Protein AF-A0A6J0UP82-F1 (afdb_monomer)

Sequence (87 aa):
MTSYKLVIKCGNYAVLVDLHLMAQDSSEDNVWLSDQKREEICMLLKDTVDSRVKQYLRAHKRHGQGKQTESAKANPLFMQGKELFIK

Solvent-accessible surface area (backbone atoms only — not comparable to full-atom values): 5918 Å² total; per-residue (Å²): 121,53,76,46,83,44,79,47,79,50,88,97,43,77,44,82,40,85,44,75,46,79,77,93,67,97,78,73,85,89,68,79,78,40,72,66,55,48,49,54,52,49,58,69,45,41,64,58,50,44,50,50,50,52,51,50,52,54,54,51,70,72,46,75,91,62,93,66,91,67,79,64,91,69,79,81,86,83,78,83,72,93,68,82,78,84,125

Foldseek 3Di:
DDWDWDWADQPPDTDTDIDDDDDPDDDDPDDPDDVVNSVVVSVVCHVVVNVVVVVVVVVCVVVPDDPPVDPPPDDDDDDDDPDPPPD

pLDDT: mean 70.12, std 15.62, range [30.3, 89.31]

Structure (mmCIF, N/CA/C/O backbone):
data_AF-A0A6J0UP82-F1
#
_entry.id   AF-A0A6J0UP82-F1
#
loop_
_atom_site.group_PDB
_atom_site.id
_atom_site.type_symbol
_atom_site.label_atom_id
_atom_site.label_alt_id
_atom_site.label_comp_id
_atom_site.label_asym_id
_atom_site.label_entity_id
_atom_site.label_seq_id
_atom_site.pdbx_PDB_ins_code
_atom_site.Cartn_x
_atom_site.Cartn_y
_atom_site.Cartn_z
_atom_site.occupancy
_atom_site.B_iso_or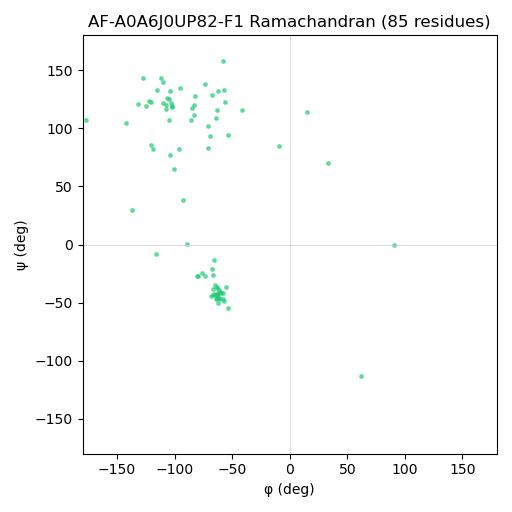_equiv
_atom_site.auth_seq_id
_atom_site.auth_comp_id
_atom_site.auth_asym_id
_atom_site.auth_atom_id
_atom_site.pdbx_PDB_model_num
ATOM 1 N N . MET A 1 1 ? 5.274 7.659 20.677 1.00 61.38 1 MET A N 1
ATOM 2 C CA . MET A 1 1 ? 5.193 7.320 19.238 1.00 61.38 1 MET A CA 1
ATOM 3 C C . MET A 1 1 ? 5.381 5.827 19.119 1.00 61.38 1 MET A C 1
ATOM 5 O O . MET A 1 1 ? 6.398 5.330 19.590 1.00 61.38 1 MET A O 1
ATOM 9 N N . THR A 1 2 ? 4.406 5.116 18.569 1.00 69.69 2 THR A N 1
ATOM 10 C CA . THR A 1 2 ? 4.510 3.670 18.354 1.00 69.69 2 THR A CA 1
ATOM 11 C C . THR A 1 2 ? 4.985 3.415 16.927 1.00 69.69 2 THR A C 1
ATOM 13 O O . THR A 1 2 ? 4.541 4.080 15.988 1.00 69.69 2 THR A O 1
ATOM 16 N N . SER A 1 3 ? 5.948 2.505 16.770 1.00 76.31 3 SER A N 1
ATOM 17 C CA . SER A 1 3 ? 6.513 2.131 15.472 1.00 76.31 3 SER A CA 1
ATOM 18 C C . SER A 1 3 ? 6.177 0.676 15.174 1.00 76.31 3 SER A C 1
ATOM 20 O O . SER A 1 3 ? 6.331 -0.190 16.035 1.00 76.31 3 SER A O 1
ATOM 22 N N . TYR A 1 4 ? 5.707 0.421 13.958 1.00 79.94 4 TYR A N 1
ATOM 23 C CA . TYR A 1 4 ? 5.321 -0.896 13.474 1.00 79.94 4 TYR A CA 1
ATOM 24 C C . TYR A 1 4 ? 6.026 -1.187 12.159 1.00 79.94 4 TYR A C 1
ATOM 26 O O . TYR A 1 4 ? 6.170 -0.308 11.312 1.00 79.94 4 TYR A O 1
ATOM 34 N N . LYS A 1 5 ? 6.410 -2.447 11.963 1.00 85.81 5 LYS A N 1
ATOM 35 C CA . LYS A 1 5 ? 6.934 -2.931 10.688 1.00 85.81 5 LYS A CA 1
ATOM 36 C C . LYS A 1 5 ? 5.855 -3.713 9.968 1.00 85.81 5 LYS A C 1
ATOM 38 O O . LYS A 1 5 ? 5.383 -4.729 10.472 1.00 85.81 5 LYS A O 1
ATOM 43 N N . LEU A 1 6 ? 5.471 -3.232 8.793 1.00 85.50 6 LEU A N 1
ATOM 44 C CA . LEU A 1 6 ? 4.492 -3.882 7.933 1.00 85.50 6 LEU A CA 1
ATOM 45 C C . LEU A 1 6 ? 5.187 -4.431 6.695 1.00 85.50 6 LEU A C 1
ATOM 47 O O . LEU A 1 6 ? 6.062 -3.786 6.124 1.00 85.50 6 LEU A O 1
ATOM 51 N N . VAL A 1 7 ? 4.775 -5.620 6.268 1.00 87.94 7 VAL A N 1
ATOM 52 C CA . VAL A 1 7 ? 5.189 -6.185 4.984 1.00 87.94 7 VAL A CA 1
ATOM 53 C C . VAL A 1 7 ? 3.997 -6.122 4.048 1.00 87.94 7 VAL A C 1
ATOM 55 O O . VAL A 1 7 ? 2.977 -6.763 4.290 1.00 87.94 7 VAL A O 1
ATOM 58 N N . ILE A 1 8 ? 4.129 -5.351 2.974 1.00 87.81 8 ILE A N 1
ATOM 59 C CA . ILE A 1 8 ? 3.094 -5.211 1.952 1.00 87.81 8 ILE A CA 1
ATOM 60 C C . ILE A 1 8 ? 3.544 -5.967 0.706 1.00 87.81 8 ILE A C 1
ATOM 62 O O . ILE A 1 8 ? 4.641 -5.754 0.185 1.00 87.81 8 ILE A O 1
ATOM 66 N N . LYS A 1 9 ? 2.690 -6.878 0.230 1.00 88.88 9 LYS A N 1
ATOM 67 C CA . LYS A 1 9 ? 2.917 -7.611 -1.017 1.00 88.88 9 LYS A CA 1
ATOM 68 C C . LYS A 1 9 ? 2.428 -6.781 -2.206 1.00 88.88 9 LYS A C 1
ATOM 70 O O . LYS A 1 9 ? 1.232 -6.540 -2.348 1.00 88.88 9 LYS A O 1
ATOM 75 N N . CYS A 1 10 ? 3.356 -6.425 -3.086 1.00 85.12 10 CYS A N 1
ATOM 76 C CA . CYS A 1 10 ? 3.152 -5.609 -4.281 1.00 85.12 10 CYS A CA 1
ATOM 77 C C . CYS A 1 10 ? 3.513 -6.432 -5.526 1.00 85.12 10 CYS A C 1
ATOM 79 O O . CYS A 1 10 ? 4.638 -6.390 -6.034 1.00 85.12 10 CYS A O 1
ATOM 81 N N . GLY A 1 11 ? 2.572 -7.263 -5.986 1.00 84.69 11 GLY A N 1
ATOM 82 C CA . GLY A 1 11 ? 2.817 -8.233 -7.058 1.00 84.69 11 GLY A CA 1
ATOM 83 C C . GLY A 1 11 ? 3.886 -9.262 -6.667 1.00 84.69 11 GLY A C 1
ATOM 84 O O . GLY A 1 11 ? 3.669 -10.064 -5.758 1.00 84.69 11 GLY A O 1
ATOM 85 N N . ASN A 1 12 ? 5.037 -9.220 -7.348 1.00 86.94 12 ASN A N 1
ATOM 86 C CA . ASN A 1 12 ? 6.188 -10.108 -7.112 1.00 86.94 12 ASN A CA 1
ATOM 87 C C . ASN A 1 12 ? 7.184 -9.569 -6.071 1.00 86.94 12 ASN A C 1
ATOM 89 O O . ASN A 1 12 ? 8.205 -10.203 -5.820 1.00 86.94 12 ASN A O 1
ATOM 93 N N . TYR A 1 13 ? 6.919 -8.398 -5.491 1.00 84.88 13 TYR A N 1
ATOM 94 C CA . TYR A 1 13 ? 7.799 -7.752 -4.523 1.00 84.88 13 TYR A CA 1
ATOM 95 C C . TYR A 1 13 ? 7.148 -7.753 -3.142 1.00 84.88 13 TYR A C 1
ATOM 97 O O . TYR A 1 13 ? 5.937 -7.566 -3.014 1.00 84.88 13 TYR A O 1
ATOM 105 N N . ALA A 1 14 ? 7.960 -7.938 -2.106 1.00 89.31 14 ALA A N 1
ATOM 106 C CA . ALA A 1 14 ? 7.580 -7.666 -0.728 1.00 89.31 14 ALA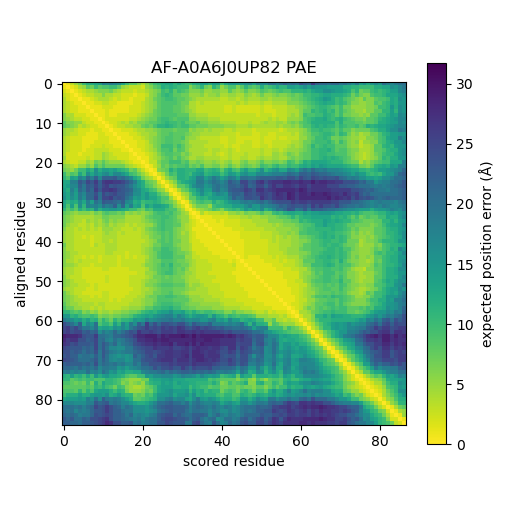 A CA 1
ATOM 107 C C . ALA A 1 14 ? 8.268 -6.370 -0.301 1.00 89.31 14 ALA A C 1
ATOM 109 O O . ALA A 1 14 ? 9.485 -6.243 -0.434 1.00 89.31 14 ALA A O 1
ATOM 110 N N . VAL A 1 15 ? 7.490 -5.403 0.176 1.00 86.88 15 VAL A N 1
ATOM 111 C CA . VAL A 1 15 ? 7.999 -4.108 0.624 1.00 86.88 15 VAL A CA 1
ATOM 112 C C . VAL A 1 15 ? 7.852 -4.024 2.132 1.00 86.88 15 VAL A C 1
ATOM 114 O O . VAL A 1 15 ? 6.745 -4.144 2.657 1.00 86.88 15 VAL A O 1
ATOM 117 N N . LEU A 1 16 ? 8.975 -3.819 2.817 1.00 88.31 16 LEU A N 1
ATOM 118 C CA . LEU A 1 16 ? 8.993 -3.525 4.243 1.00 88.31 16 LEU A CA 1
ATOM 119 C C . LEU A 1 16 ? 8.728 -2.029 4.447 1.00 88.31 16 LEU A C 1
ATOM 121 O O . LEU A 1 16 ? 9.387 -1.192 3.831 1.00 88.31 16 LEU A O 1
ATOM 125 N N . VAL A 1 17 ? 7.757 -1.705 5.295 1.00 85.06 17 VAL A N 1
ATOM 126 C CA . VAL A 1 17 ? 7.333 -0.339 5.604 1.00 8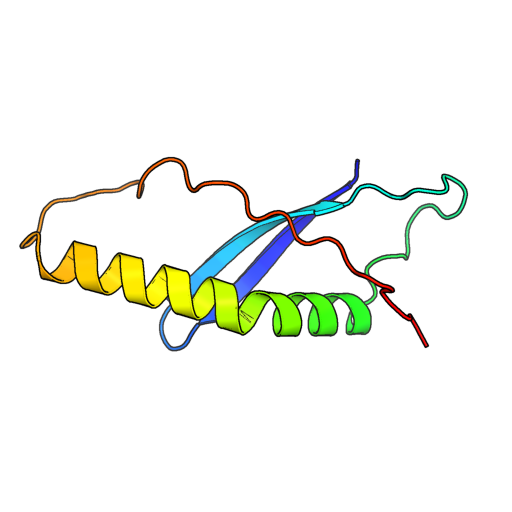5.06 17 VAL A CA 1
ATOM 127 C C . VAL A 1 17 ? 7.462 -0.106 7.103 1.00 85.06 17 VAL A C 1
ATOM 129 O O . VAL A 1 17 ? 6.845 -0.820 7.895 1.00 85.06 17 VAL A O 1
ATOM 132 N N . ASP A 1 18 ? 8.231 0.916 7.480 1.00 85.81 18 ASP A N 1
ATOM 133 C CA . ASP A 1 18 ? 8.252 1.448 8.842 1.00 85.81 18 ASP A CA 1
ATOM 134 C C . ASP A 1 18 ? 7.089 2.440 9.007 1.00 85.81 18 ASP A C 1
ATOM 136 O O . ASP A 1 18 ? 7.062 3.510 8.394 1.00 85.81 18 ASP A O 1
ATOM 140 N N . LEU A 1 19 ? 6.095 2.065 9.812 1.00 81.62 19 LEU A N 1
ATOM 141 C CA . LEU A 1 19 ? 4.908 2.859 10.112 1.00 81.62 19 LEU A CA 1
ATOM 142 C C . LEU A 1 19 ? 5.047 3.494 11.492 1.00 81.62 19 LEU A C 1
ATOM 144 O O . LEU A 1 19 ? 5.114 2.791 12.498 1.00 81.62 19 LEU A O 1
ATOM 148 N N . HIS A 1 20 ? 5.037 4.823 11.550 1.00 79.88 20 HIS A N 1
ATOM 149 C CA . HIS A 1 20 ? 5.062 5.570 12.806 1.00 79.88 20 HIS A CA 1
ATOM 150 C C . HIS A 1 20 ? 3.689 6.185 13.063 1.00 79.88 20 HIS A C 1
ATOM 152 O O . HIS A 1 20 ? 3.217 6.999 12.271 1.00 79.88 20 HIS A O 1
ATOM 158 N N . LEU A 1 21 ? 3.062 5.812 14.177 1.00 73.81 21 LEU A N 1
ATOM 159 C CA . LEU A 1 21 ? 1.777 6.356 14.598 1.00 73.81 21 LEU A CA 1
ATOM 160 C C . LEU A 1 21 ? 1.980 7.362 15.738 1.00 73.81 21 LEU A C 1
ATOM 162 O O . LEU A 1 21 ? 2.692 7.109 16.720 1.00 73.81 21 LEU A O 1
ATOM 166 N N . MET A 1 22 ? 1.339 8.521 15.600 1.00 69.81 22 MET A N 1
ATOM 167 C CA . MET A 1 22 ? 1.165 9.484 16.684 1.00 69.81 22 MET A CA 1
ATOM 168 C C . MET A 1 22 ? -0.285 9.389 17.151 1.00 69.81 22 MET A C 1
ATOM 170 O O . MET A 1 22 ? -1.189 9.787 16.424 1.00 69.81 22 MET A O 1
ATOM 174 N N . ALA A 1 23 ? -0.504 8.811 18.332 1.00 64.75 23 ALA A N 1
ATOM 175 C CA . ALA A 1 23 ? -1.803 8.867 18.990 1.00 64.75 23 ALA A CA 1
ATOM 176 C C . ALA A 1 23 ? -2.012 10.280 19.552 1.00 64.75 23 ALA A C 1
ATOM 178 O O . ALA A 1 23 ? -1.069 10.864 20.091 1.00 64.75 23 ALA A O 1
ATOM 179 N N . GLN A 1 24 ? -3.223 10.819 19.407 1.00 58.72 24 GLN A N 1
ATOM 180 C CA . GLN A 1 24 ? -3.585 12.121 19.968 1.00 58.72 24 GLN A CA 1
ATOM 181 C C . GLN A 1 24 ? -3.906 12.014 21.472 1.00 58.72 24 GLN A C 1
ATOM 183 O O . GLN A 1 24 ? -3.628 12.954 22.216 1.00 58.72 24 GLN A O 1
ATOM 188 N N . ASP A 1 25 ? -4.361 10.838 21.934 1.00 55.16 25 ASP A N 1
ATOM 189 C CA . ASP A 1 25 ? -4.929 10.652 23.271 1.00 55.16 25 ASP A CA 1
ATOM 190 C C . ASP A 1 25 ? -4.289 9.420 23.940 1.00 55.16 25 ASP A C 1
ATOM 192 O O . ASP A 1 25 ? -4.323 8.304 23.421 1.00 55.16 25 ASP A O 1
ATOM 196 N N . SER A 1 26 ? -3.645 9.621 25.086 1.00 56.50 26 SER A N 1
ATOM 197 C CA . SER A 1 26 ? -2.681 8.694 25.693 1.00 56.50 26 SER A CA 1
ATOM 198 C C . SER A 1 26 ? -3.282 7.705 26.705 1.00 56.50 26 SER A C 1
ATOM 200 O O . SER A 1 26 ? -2.661 7.479 27.741 1.00 56.50 26 SER A O 1
ATOM 202 N N . SER A 1 27 ? -4.487 7.167 26.482 1.00 54.56 27 SER A N 1
ATOM 203 C CA . SER A 1 27 ? -5.171 6.359 27.519 1.00 54.56 27 SER A CA 1
ATOM 204 C C . SER A 1 27 ? -5.434 4.887 27.198 1.00 54.56 27 SER A C 1
ATOM 206 O O . SER A 1 27 ? -5.787 4.147 28.111 1.00 54.56 27 SER A O 1
ATOM 208 N N . GLU A 1 28 ? -5.197 4.417 25.972 1.00 53.56 28 GLU A N 1
ATOM 209 C CA . GLU A 1 28 ? -5.361 2.994 25.646 1.00 53.56 28 GLU A CA 1
ATOM 210 C C . GLU A 1 28 ? -4.056 2.387 25.142 1.00 53.56 28 GLU A C 1
ATOM 212 O O . GLU A 1 28 ? -3.767 2.296 23.946 1.00 53.56 28 GLU A O 1
ATOM 217 N N . ASP A 1 29 ? -3.252 1.958 26.108 1.00 52.34 29 ASP A N 1
ATOM 218 C CA . ASP A 1 29 ? -2.135 1.069 25.863 1.00 52.34 29 ASP A CA 1
ATOM 219 C C . ASP A 1 29 ? -2.632 -0.282 25.302 1.00 52.34 29 ASP A C 1
ATOM 221 O O . ASP A 1 29 ? -3.503 -0.950 25.855 1.00 52.34 29 ASP A O 1
ATOM 225 N N . ASN A 1 30 ? -1.975 -0.713 24.222 1.00 53.59 30 ASN A N 1
ATOM 226 C CA . ASN A 1 30 ? -1.739 -2.107 23.819 1.0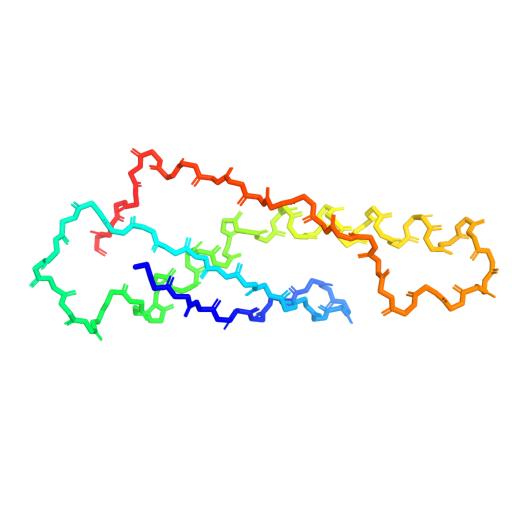0 53.59 30 ASN A CA 1
ATOM 227 C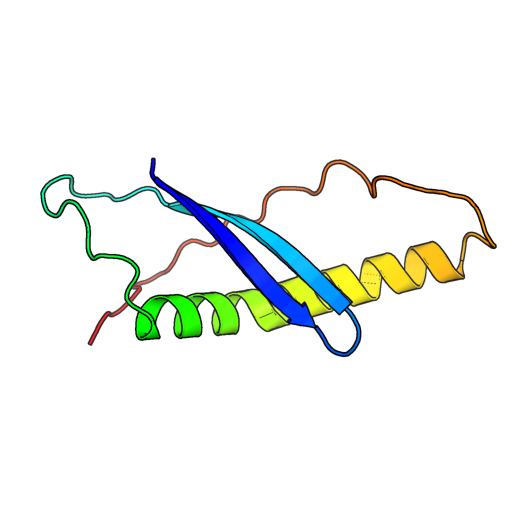 C . ASN A 1 30 ? -2.689 -2.898 22.901 1.00 53.59 30 ASN A C 1
ATOM 229 O O . ASN A 1 30 ? -2.290 -3.995 22.515 1.00 53.59 30 ASN A O 1
ATOM 233 N N . VAL A 1 31 ? -3.821 -2.392 22.398 1.00 57.03 31 VAL A N 1
ATOM 234 C CA . VAL A 1 31 ? -4.586 -3.147 21.361 1.00 57.03 31 VAL A CA 1
ATOM 235 C C . VAL A 1 31 ? -5.095 -2.267 20.215 1.00 57.03 31 VAL A C 1
ATOM 237 O O . VAL A 1 31 ? -6.116 -2.535 19.586 1.00 57.03 31 VAL A O 1
ATOM 240 N N . TRP A 1 32 ? -4.384 -1.184 19.884 1.00 62.25 32 TRP A N 1
ATOM 241 C CA . TRP A 1 32 ? -4.838 -0.329 18.785 1.00 62.25 32 TRP A CA 1
ATOM 242 C C . TRP A 1 32 ? -4.619 -0.950 17.405 1.00 62.25 32 TRP A C 1
ATOM 244 O O . TRP A 1 32 ? -5.376 -0.625 16.504 1.00 62.25 32 TRP A O 1
ATOM 254 N N . LEU A 1 33 ? -3.641 -1.838 17.200 1.00 69.56 33 LEU A N 1
ATOM 255 C CA . LEU A 1 33 ? -3.381 -2.434 15.883 1.00 69.56 33 LEU A CA 1
ATOM 256 C C . LEU A 1 33 ? -3.976 -3.846 15.783 1.00 69.56 33 LEU A C 1
ATOM 258 O O . LEU A 1 33 ? -3.246 -4.829 15.676 1.00 69.56 33 LEU A O 1
ATOM 262 N N . SER A 1 34 ? -5.306 -3.945 15.846 1.00 74.69 34 SER A N 1
ATOM 263 C CA . SER A 1 34 ? -6.002 -5.196 15.525 1.00 74.69 34 SER A CA 1
ATOM 264 C C . SER A 1 34 ? -5.670 -5.649 14.099 1.00 74.69 34 SER A C 1
ATOM 266 O O . SER A 1 34 ? -5.287 -4.838 13.249 1.00 74.69 34 SER A O 1
ATOM 268 N N . ASP A 1 35 ? -5.843 -6.942 13.812 1.00 79.38 35 ASP A N 1
ATOM 269 C CA . ASP A 1 35 ? -5.608 -7.477 12.467 1.00 79.38 35 ASP A CA 1
ATOM 270 C C . ASP A 1 35 ? -6.440 -6.740 11.402 1.00 79.38 35 ASP A C 1
ATOM 272 O O . ASP A 1 35 ? -5.918 -6.439 10.330 1.00 79.38 35 ASP A O 1
ATOM 276 N N . GLN A 1 36 ? -7.677 -6.351 11.736 1.00 79.94 36 GLN A N 1
ATOM 277 C CA . GLN A 1 36 ? -8.550 -5.549 10.872 1.00 79.94 36 GLN A CA 1
ATOM 278 C C . GLN A 1 36 ? -7.954 -4.168 10.564 1.00 79.94 36 GLN A C 1
ATOM 280 O O . GLN A 1 36 ? -7.824 -3.789 9.404 1.00 79.94 36 GLN A O 1
ATOM 285 N N . LYS A 1 37 ? -7.520 -3.420 11.585 1.00 77.38 37 LYS A N 1
ATOM 286 C CA . LYS A 1 37 ? -6.907 -2.097 11.376 1.00 77.38 37 LYS A CA 1
ATOM 287 C C . LYS A 1 37 ? -5.592 -2.206 10.609 1.00 77.38 37 LYS A C 1
ATOM 289 O O . LYS A 1 37 ? -5.266 -1.336 9.804 1.00 77.38 37 LYS A O 1
ATOM 294 N N . ARG A 1 38 ? -4.828 -3.283 10.830 1.00 78.88 38 ARG A N 1
ATOM 295 C CA . ARG A 1 38 ? -3.622 -3.574 10.046 1.00 78.88 38 ARG A CA 1
ATOM 296 C C . ARG A 1 38 ? -3.967 -3.785 8.573 1.00 78.88 38 ARG A C 1
ATOM 298 O O . ARG A 1 38 ? -3.255 -3.266 7.718 1.00 78.88 38 ARG A O 1
ATOM 305 N N . GLU A 1 39 ? -5.038 -4.513 8.272 1.00 82.81 39 GLU A N 1
ATOM 306 C CA . GLU A 1 39 ? -5.512 -4.719 6.902 1.00 82.81 39 GLU A CA 1
ATOM 307 C C . GLU A 1 39 ? -5.966 -3.408 6.248 1.00 82.81 39 GLU A C 1
ATOM 309 O O . GLU A 1 39 ? -5.508 -3.095 5.149 1.00 82.81 39 GLU A O 1
ATOM 314 N N . GLU A 1 40 ? -6.760 -2.590 6.940 1.00 82.69 40 GLU A N 1
ATOM 315 C CA . GLU A 1 40 ? -7.191 -1.270 6.457 1.00 82.69 40 GLU A CA 1
ATOM 316 C C . GLU A 1 40 ? -6.003 -0.354 6.136 1.00 82.69 40 GLU A C 1
ATOM 318 O O . GLU A 1 40 ? -5.932 0.232 5.053 1.00 82.69 40 GLU A O 1
ATOM 323 N N . ILE A 1 41 ? -5.015 -0.281 7.033 1.00 80.12 41 ILE A N 1
ATOM 324 C CA . ILE A 1 41 ? -3.790 0.498 6.812 1.00 80.12 41 ILE A CA 1
ATOM 325 C C . ILE A 1 41 ? -3.001 -0.050 5.615 1.00 80.12 41 ILE A C 1
ATOM 327 O O . ILE A 1 41 ? -2.532 0.726 4.779 1.00 80.12 41 ILE A O 1
ATOM 331 N N . CYS A 1 42 ? -2.871 -1.373 5.492 1.00 83.31 42 CYS A N 1
ATOM 332 C CA . CYS A 1 42 ? -2.228 -2.001 4.339 1.00 83.31 42 CYS A CA 1
ATOM 333 C C . CYS A 1 42 ? -2.959 -1.676 3.030 1.00 83.31 42 CYS A C 1
ATOM 335 O O . CYS A 1 42 ? -2.293 -1.394 2.035 1.00 83.31 42 CYS A O 1
ATOM 337 N N . MET A 1 43 ? -4.297 -1.669 3.017 1.00 84.56 43 MET A N 1
ATOM 338 C CA . MET A 1 43 ? -5.087 -1.277 1.846 1.00 84.56 43 MET A CA 1
ATOM 339 C C . MET A 1 43 ? -4.846 0.185 1.465 1.00 84.56 43 MET A C 1
ATOM 341 O O . MET A 1 43 ? -4.580 0.463 0.298 1.00 84.56 43 MET A O 1
ATOM 345 N N . LEU A 1 44 ? -4.864 1.105 2.436 1.00 84.00 44 LEU A N 1
ATOM 346 C CA . LEU A 1 44 ? -4.601 2.532 2.203 1.00 84.00 44 LEU A CA 1
ATOM 347 C C . LEU A 1 44 ? -3.192 2.778 1.648 1.00 84.00 44 LEU A C 1
ATOM 349 O O . LEU A 1 44 ? -2.988 3.616 0.769 1.00 84.00 44 LEU A O 1
ATOM 353 N N . LEU A 1 45 ? -2.204 2.035 2.149 1.00 85.56 45 LEU A N 1
ATOM 354 C CA . LEU A 1 45 ? -0.821 2.147 1.697 1.00 85.56 45 LEU A CA 1
ATOM 355 C C . LEU A 1 45 ? -0.581 1.475 0.342 1.00 85.56 45 LEU A C 1
ATOM 357 O O . LEU A 1 45 ? 0.357 1.867 -0.354 1.00 85.56 45 LEU A O 1
ATOM 361 N N . LYS A 1 46 ? -1.401 0.491 -0.045 1.00 85.62 46 LYS A N 1
ATOM 362 C CA . LYS A 1 46 ? -1.161 -0.388 -1.197 1.00 85.62 46 LYS A CA 1
AT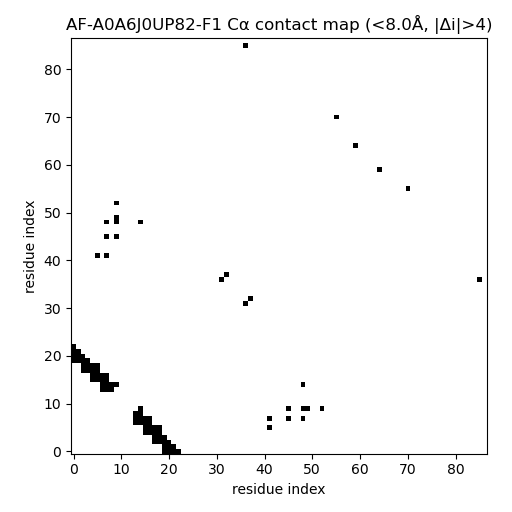OM 363 C C . LYS A 1 46 ? -0.895 0.377 -2.486 1.00 85.62 46 LYS A C 1
ATOM 365 O O . LYS A 1 46 ? 0.160 0.184 -3.081 1.00 85.62 46 LYS A O 1
ATOM 370 N N . ASP A 1 47 ? -1.789 1.278 -2.884 1.00 85.00 47 ASP A N 1
ATOM 371 C CA . ASP A 1 47 ? -1.646 2.023 -4.143 1.00 85.00 47 ASP A CA 1
ATOM 372 C C . ASP A 1 47 ? -0.401 2.916 -4.142 1.00 85.00 47 ASP A C 1
ATOM 374 O O . ASP A 1 47 ? 0.316 3.026 -5.144 1.00 85.00 47 ASP A O 1
ATOM 378 N N . THR A 1 48 ? -0.093 3.518 -2.992 1.00 85.25 48 THR A N 1
ATOM 379 C CA . THR A 1 48 ? 1.094 4.361 -2.838 1.00 85.25 48 THR A CA 1
ATOM 380 C C . THR A 1 48 ? 2.380 3.537 -2.914 1.00 85.25 48 THR A C 1
ATOM 382 O O . THR A 1 48 ? 3.328 3.929 -3.602 1.00 85.25 48 THR A O 1
ATOM 385 N N . VAL A 1 49 ? 2.423 2.384 -2.244 1.00 87.50 49 VAL A N 1
ATOM 386 C CA . VAL A 1 49 ? 3.571 1.472 -2.286 1.00 87.50 49 VAL A CA 1
ATOM 387 C C . VAL A 1 49 ? 3.731 0.883 -3.687 1.00 87.50 49 VAL A C 1
ATOM 389 O O . VAL A 1 49 ? 4.837 0.913 -4.222 1.00 87.50 49 VAL A O 1
ATOM 392 N N . ASP A 1 50 ? 2.648 0.458 -4.338 1.00 88.06 50 ASP A N 1
ATOM 393 C CA . ASP A 1 50 ? 2.659 -0.028 -5.722 1.00 88.06 50 ASP A CA 1
ATOM 394 C C . ASP A 1 50 ? 3.205 1.030 -6.689 1.00 88.06 50 ASP A C 1
ATOM 396 O O . ASP A 1 50 ? 4.005 0.718 -7.577 1.00 88.06 50 ASP A O 1
ATOM 400 N N . SER A 1 51 ? 2.814 2.295 -6.516 1.00 86.12 51 SER A N 1
ATOM 401 C CA . SER A 1 51 ? 3.347 3.410 -7.302 1.00 86.12 51 SER A CA 1
ATOM 402 C C . SER A 1 51 ? 4.860 3.573 -7.102 1.00 86.12 51 SER A C 1
ATOM 404 O O . SER A 1 51 ? 5.613 3.646 -8.080 1.00 86.12 51 SER A O 1
ATOM 406 N N . ARG A 1 52 ? 5.336 3.527 -5.848 1.00 85.50 52 ARG A N 1
ATOM 407 C CA . ARG A 1 52 ? 6.773 3.600 -5.522 1.00 85.50 52 ARG A CA 1
ATOM 408 C C . ARG A 1 52 ? 7.559 2.417 -6.080 1.00 85.50 52 ARG A C 1
ATOM 410 O O . ARG A 1 52 ? 8.626 2.623 -6.656 1.00 85.50 52 ARG A O 1
ATOM 417 N N . VAL A 1 53 ? 7.026 1.199 -5.987 1.00 85.81 53 VAL A N 1
ATOM 418 C CA . VAL A 1 53 ? 7.635 0.000 -6.583 1.00 85.81 53 VAL A CA 1
ATOM 419 C C . VAL A 1 53 ? 7.740 0.167 -8.097 1.00 85.81 53 VAL A C 1
ATOM 421 O O . VAL A 1 53 ? 8.813 -0.026 -8.663 1.00 85.81 53 VAL A O 1
ATOM 424 N N . LYS A 1 54 ? 6.676 0.611 -8.777 1.00 87.06 54 LYS A N 1
ATOM 425 C CA . LYS A 1 54 ? 6.715 0.870 -10.227 1.00 87.06 54 LYS A CA 1
ATOM 426 C C . LYS A 1 54 ? 7.766 1.917 -10.596 1.00 87.06 54 LYS A C 1
ATOM 428 O O . LYS A 1 54 ? 8.475 1.734 -11.586 1.00 87.06 54 LYS A O 1
ATOM 433 N N . GLN A 1 55 ? 7.885 2.997 -9.824 1.00 84.31 55 GLN A N 1
ATOM 434 C CA . GLN A 1 55 ? 8.904 4.023 -10.044 1.00 84.31 55 GLN A CA 1
ATOM 435 C C . GLN A 1 55 ? 10.317 3.459 -9.865 1.00 84.31 55 GLN A C 1
ATOM 437 O O . GLN A 1 55 ? 11.164 3.668 -10.736 1.00 84.31 55 GLN A O 1
ATOM 442 N N . TYR A 1 56 ? 10.548 2.700 -8.792 1.00 80.31 56 TYR A N 1
ATOM 443 C CA . TYR A 1 56 ? 11.819 2.027 -8.543 1.00 80.31 56 TYR A CA 1
ATOM 444 C C . TYR A 1 56 ? 12.195 1.105 -9.706 1.00 80.31 56 TYR A C 1
ATOM 446 O O . TYR A 1 56 ? 13.282 1.218 -10.264 1.00 80.31 56 TYR A O 1
ATOM 454 N N . LEU A 1 57 ? 11.264 0.264 -10.163 1.00 82.06 57 LEU A N 1
ATOM 455 C CA . LEU A 1 57 ? 11.504 -0.647 -11.282 1.00 82.06 57 LEU A CA 1
ATOM 456 C C . LEU A 1 57 ? 11.783 0.089 -12.595 1.00 82.06 57 LEU A C 1
ATOM 458 O O . LEU A 1 57 ? 12.611 -0.362 -13.382 1.00 82.06 57 LEU A O 1
ATOM 462 N N . ARG A 1 58 ? 11.124 1.225 -12.849 1.00 82.19 58 ARG A N 1
ATOM 463 C CA . ARG A 1 58 ? 11.403 2.062 -14.028 1.00 82.19 58 ARG A CA 1
ATOM 464 C C . ARG A 1 58 ? 12.799 2.680 -13.966 1.00 82.19 58 ARG A C 1
ATOM 466 O O . ARG A 1 58 ? 13.489 2.678 -14.981 1.00 82.19 58 ARG A O 1
ATOM 473 N N . ALA A 1 59 ? 13.214 3.183 -12.805 1.00 74.75 59 ALA A N 1
ATOM 474 C CA . ALA A 1 59 ? 14.561 3.714 -12.606 1.00 74.75 59 ALA A CA 1
ATOM 475 C C . ALA A 1 59 ? 15.617 2.609 -12.764 1.00 74.75 59 ALA A C 1
ATOM 477 O O . ALA A 1 59 ? 16.597 2.787 -13.484 1.00 74.75 59 ALA A O 1
ATOM 478 N N . HIS A 1 60 ? 15.360 1.434 -12.186 1.00 69.75 60 HIS A N 1
ATOM 479 C CA . HIS A 1 60 ? 16.263 0.291 -12.249 1.00 69.75 60 HIS A CA 1
ATOM 480 C C . HIS A 1 60 ? 16.400 -0.277 -13.671 1.00 69.75 60 HIS A C 1
ATOM 482 O O . HIS A 1 60 ? 17.500 -0.594 -14.104 1.00 69.75 60 HIS A O 1
ATOM 488 N N . LYS A 1 61 ? 15.312 -0.328 -14.455 1.00 65.62 61 LYS A N 1
ATOM 489 C CA . LYS A 1 61 ? 15.359 -0.752 -15.868 1.00 65.62 61 LYS A CA 1
ATOM 490 C C . LYS A 1 61 ? 16.132 0.209 -16.777 1.00 65.62 61 LYS A C 1
ATOM 492 O O . LYS A 1 61 ? 16.632 -0.223 -17.809 1.00 65.62 61 LYS A O 1
ATOM 497 N N . ARG A 1 62 ? 16.209 1.499 -16.428 1.00 61.44 62 ARG A N 1
ATOM 498 C CA . ARG A 1 62 ? 16.966 2.509 -17.193 1.00 61.44 62 ARG A CA 1
ATOM 499 C C . ARG A 1 62 ? 18.461 2.478 -16.893 1.00 61.44 62 ARG A C 1
ATOM 501 O O . ARG A 1 62 ? 19.255 2.859 -17.743 1.00 61.44 62 ARG A O 1
ATOM 508 N N . HIS A 1 63 ? 18.835 2.024 -15.703 1.00 58.38 63 HIS A N 1
ATOM 509 C CA . HIS A 1 63 ? 20.212 1.979 -15.240 1.00 58.38 63 HIS A CA 1
ATOM 510 C C . HIS A 1 63 ? 20.700 0.529 -15.312 1.00 58.38 63 HIS A C 1
ATOM 512 O O . HIS A 1 63 ? 20.692 -0.182 -14.310 1.00 58.38 63 HIS A O 1
ATOM 518 N N . GLY A 1 64 ? 21.033 0.063 -16.523 1.00 55.06 64 GLY A N 1
ATOM 519 C CA . GLY A 1 64 ? 21.477 -1.312 -16.771 1.00 55.06 64 GLY A CA 1
ATOM 520 C C . GLY A 1 64 ? 22.444 -1.800 -15.688 1.00 55.06 64 GLY A C 1
ATOM 521 O O . GLY A 1 64 ? 23.496 -1.205 -15.495 1.00 55.06 64 GLY A O 1
ATOM 522 N N . GLN A 1 65 ? 22.019 -2.827 -14.945 1.00 61.69 65 GLN A N 1
ATOM 523 C CA . GLN A 1 65 ? 22.790 -3.596 -13.960 1.00 61.69 65 GLN A CA 1
ATOM 524 C C . GLN A 1 65 ? 23.856 -2.799 -13.181 1.00 61.69 65 GLN A C 1
ATOM 526 O O . GLN A 1 65 ? 25.053 -3.016 -13.325 1.00 61.69 65 GLN A O 1
ATOM 531 N N . GLY A 1 66 ? 23.426 -1.909 -12.289 1.00 46.31 66 GLY A N 1
ATOM 532 C CA . GLY A 1 66 ? 24.294 -1.334 -11.261 1.00 46.31 66 GLY A CA 1
ATOM 533 C C . GLY A 1 66 ? 23.678 -1.567 -9.892 1.00 46.31 66 GLY A C 1
ATOM 534 O O . GLY A 1 66 ? 22.562 -1.112 -9.649 1.00 46.31 66 GLY A O 1
ATOM 535 N N . LYS A 1 67 ? 24.376 -2.295 -9.012 1.00 53.06 67 LYS A N 1
ATOM 536 C CA . LYS A 1 67 ? 23.987 -2.535 -7.614 1.00 53.06 67 LYS A CA 1
ATOM 537 C C . LYS A 1 67 ? 23.724 -1.200 -6.903 1.00 53.06 67 LYS A C 1
ATOM 539 O O . LYS A 1 67 ? 24.640 -0.573 -6.387 1.00 53.06 67 LYS A O 1
ATOM 544 N N . GLN A 1 68 ? 22.472 -0.766 -6.870 1.00 51.62 68 GLN A N 1
ATOM 545 C CA . GLN A 1 68 ? 21.986 0.217 -5.910 1.00 51.62 68 GLN A CA 1
ATOM 546 C C . GLN A 1 68 ? 21.352 -0.595 -4.786 1.00 51.62 68 GLN A C 1
ATOM 548 O O . GLN A 1 68 ? 20.154 -0.869 -4.800 1.00 51.62 68 GLN A O 1
ATOM 553 N N . THR A 1 69 ? 22.202 -1.072 -3.876 1.00 47.66 69 THR A N 1
ATOM 554 C CA . THR A 1 69 ? 21.798 -1.911 -2.740 1.00 47.66 69 THR A CA 1
ATOM 555 C C . THR A 1 69 ? 20.906 -1.152 -1.756 1.00 47.66 69 THR A C 1
ATOM 557 O O . THR A 1 69 ? 20.228 -1.778 -0.958 1.00 47.66 69 THR A O 1
ATOM 560 N N . GLU A 1 70 ? 20.808 0.173 -1.854 1.00 54.62 70 GLU A N 1
ATOM 561 C CA . GLU A 1 70 ? 19.858 0.966 -1.080 1.00 54.62 70 GLU A CA 1
ATOM 562 C C . GLU A 1 70 ? 19.328 2.085 -1.973 1.00 54.62 70 GLU A C 1
ATOM 564 O O . GLU A 1 70 ? 20.025 3.048 -2.293 1.00 54.62 70 GLU A O 1
ATOM 569 N N . SER A 1 71 ? 18.090 1.927 -2.444 1.00 52.12 71 SER A N 1
ATOM 570 C CA . SER A 1 71 ? 17.401 2.999 -3.152 1.00 52.12 71 SER A CA 1
ATOM 571 C C . SER A 1 71 ? 17.202 4.148 -2.174 1.00 52.12 71 SER A C 1
ATOM 573 O O . SER A 1 71 ? 16.410 4.020 -1.246 1.00 52.12 71 SER A O 1
ATOM 575 N N . ALA A 1 72 ? 17.959 5.223 -2.398 1.00 48.91 72 ALA A N 1
ATOM 576 C CA . ALA A 1 72 ? 17.773 6.596 -1.940 1.00 48.91 72 ALA A CA 1
ATOM 577 C C . ALA A 1 72 ? 16.763 6.786 -0.800 1.00 48.91 72 ALA A C 1
ATOM 579 O O . ALA A 1 72 ? 15.566 6.638 -1.037 1.00 48.91 72 ALA A O 1
ATOM 580 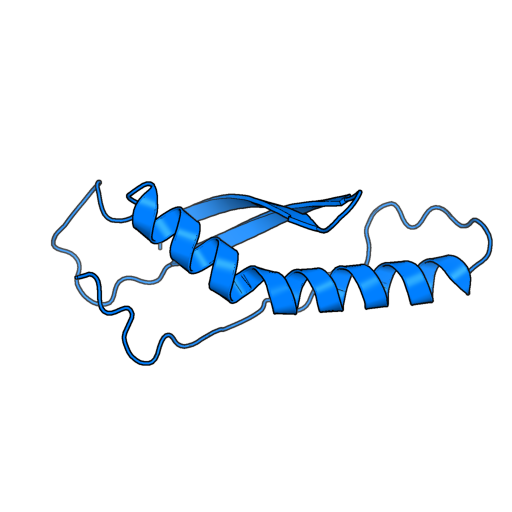N N . LYS A 1 73 ? 17.268 7.200 0.378 1.00 53.03 73 LYS A N 1
ATOM 581 C CA . LYS A 1 73 ? 16.564 7.842 1.509 1.00 53.03 73 LYS A CA 1
ATOM 582 C C . LYS A 1 73 ? 15.131 8.236 1.123 1.00 53.03 73 LYS A C 1
ATOM 584 O O . LYS A 1 73 ? 14.896 9.336 0.623 1.00 53.03 73 LYS A O 1
ATOM 589 N N . ALA A 1 74 ? 14.202 7.286 1.228 1.00 57.66 74 ALA A N 1
ATOM 590 C CA . ALA A 1 74 ? 12.878 7.471 0.657 1.00 57.66 74 ALA A CA 1
ATOM 591 C C . ALA A 1 74 ? 12.191 8.579 1.448 1.00 57.66 74 ALA A C 1
ATOM 593 O O . ALA A 1 74 ? 12.165 8.526 2.677 1.00 57.66 74 ALA A O 1
ATOM 594 N N . ASN A 1 75 ? 11.649 9.583 0.756 1.00 64.12 75 ASN A N 1
ATOM 595 C CA . ASN A 1 75 ? 10.907 10.639 1.433 1.00 64.12 75 ASN A CA 1
ATOM 596 C C . ASN A 1 75 ? 9.778 9.987 2.254 1.00 64.12 75 ASN A C 1
ATOM 598 O O . ASN A 1 75 ? 8.978 9.228 1.677 1.00 64.12 75 ASN A O 1
ATOM 602 N N . PRO A 1 76 ? 9.726 10.220 3.579 1.00 65.19 76 PRO A N 1
ATOM 603 C CA . PRO A 1 76 ? 8.690 9.644 4.420 1.00 65.19 76 PRO A CA 1
ATOM 604 C C . PRO A 1 76 ? 7.322 10.068 3.889 1.00 65.19 76 PRO A C 1
ATOM 606 O O . PRO A 1 76 ? 7.111 11.219 3.503 1.00 65.19 76 PRO A O 1
ATOM 609 N N . LEU A 1 77 ? 6.418 9.098 3.778 1.00 67.12 77 LEU A N 1
ATOM 610 C CA . LEU A 1 77 ? 5.044 9.364 3.386 1.00 67.12 77 LEU A CA 1
ATOM 611 C C . LEU A 1 77 ? 4.286 9.804 4.635 1.00 67.12 77 LEU A C 1
ATOM 613 O O . LEU A 1 77 ? 4.182 9.036 5.588 1.00 67.12 77 LEU A O 1
ATOM 617 N N . PHE A 1 78 ? 3.738 11.013 4.608 1.00 62.91 78 PHE A N 1
ATOM 618 C CA . PHE A 1 78 ? 2.825 11.482 5.640 1.00 62.91 78 PHE A CA 1
ATOM 619 C C . PHE A 1 78 ? 1.409 11.417 5.088 1.00 62.91 78 PHE A C 1
ATOM 621 O O . PHE A 1 78 ? 1.109 12.017 4.057 1.00 62.91 78 PHE A O 1
ATOM 628 N N . MET A 1 79 ? 0.547 10.672 5.769 1.00 61.50 79 MET A N 1
ATOM 629 C CA . MET A 1 79 ? -0.880 10.648 5.482 1.00 61.50 79 MET A CA 1
ATOM 630 C C . MET A 1 79 ? -1.608 11.095 6.736 1.00 61.50 79 MET A C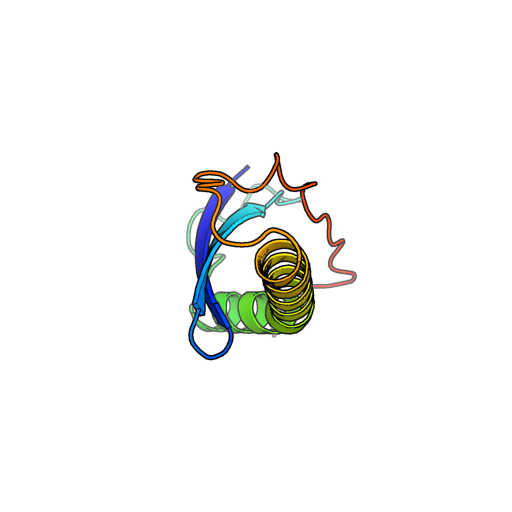 1
ATOM 632 O O . MET A 1 79 ? -1.450 10.499 7.799 1.00 61.50 79 MET A O 1
ATOM 636 N N . GLN A 1 80 ? -2.398 12.153 6.606 1.00 57.00 80 GLN A N 1
ATOM 637 C CA . GLN A 1 80 ? -3.338 12.545 7.641 1.00 57.00 80 GLN A CA 1
ATOM 638 C C . GLN A 1 80 ? -4.616 11.737 7.414 1.00 57.00 80 GLN A C 1
ATOM 640 O O . GLN A 1 80 ? -5.334 11.969 6.440 1.00 57.00 80 GLN A O 1
ATOM 645 N N . GLY A 1 81 ? -4.880 10.752 8.274 1.00 55.81 81 GLY A N 1
ATOM 646 C CA . GLY A 1 81 ? -6.180 10.088 8.287 1.00 55.81 81 GLY A CA 1
ATOM 647 C C . GLY A 1 81 ? -7.234 11.126 8.659 1.00 55.81 81 GLY A C 1
ATOM 648 O O . GLY A 1 81 ? -7.162 11.683 9.749 1.00 55.81 81 GLY A O 1
ATOM 649 N N . LYS A 1 82 ? -8.168 11.442 7.751 1.00 49.25 82 LYS A N 1
ATOM 650 C CA . LYS A 1 82 ? -9.228 12.422 8.047 1.00 49.25 82 LYS A CA 1
ATOM 651 C C . LYS A 1 82 ? -10.220 11.935 9.098 1.00 49.25 82 LYS A C 1
ATOM 653 O O . LYS A 1 82 ? -10.827 12.765 9.741 1.00 49.25 82 LYS A O 1
ATOM 658 N N . GLU A 1 83 ? -10.310 10.631 9.293 1.00 48.31 83 GLU A N 1
ATOM 659 C CA . GLU A 1 83 ? -10.928 9.939 10.418 1.00 48.31 83 GLU A CA 1
ATOM 660 C C . GLU A 1 83 ? -10.660 8.465 10.114 1.00 48.31 83 GLU A C 1
ATOM 662 O O . GLU A 1 83 ? -11.217 7.904 9.168 1.00 48.31 83 GLU A O 1
ATOM 667 N N . LEU A 1 84 ? -9.744 7.830 10.846 1.00 42.16 84 LEU A N 1
ATOM 668 C CA . LEU A 1 84 ? -9.739 6.371 10.919 1.00 42.16 84 LEU A CA 1
ATOM 669 C C . LEU A 1 84 ? -10.970 6.004 11.753 1.00 42.16 84 LEU A C 1
ATOM 671 O O . LEU A 1 84 ? -10.873 5.868 12.970 1.00 42.16 84 LEU A O 1
ATOM 675 N N . PHE A 1 85 ? -12.145 5.943 11.118 1.00 32.94 85 PHE A N 1
ATOM 676 C CA . PHE A 1 85 ? -13.340 5.409 11.759 1.00 32.94 85 PHE A CA 1
ATOM 677 C C . PHE A 1 85 ? -13.148 3.916 11.939 1.00 32.94 85 PHE A C 1
ATOM 679 O O . PHE A 1 85 ? -13.435 3.111 11.058 1.00 32.94 85 PHE A O 1
ATOM 686 N N . ILE A 1 86 ? -12.655 3.577 13.116 1.00 30.30 86 ILE A N 1
ATOM 687 C CA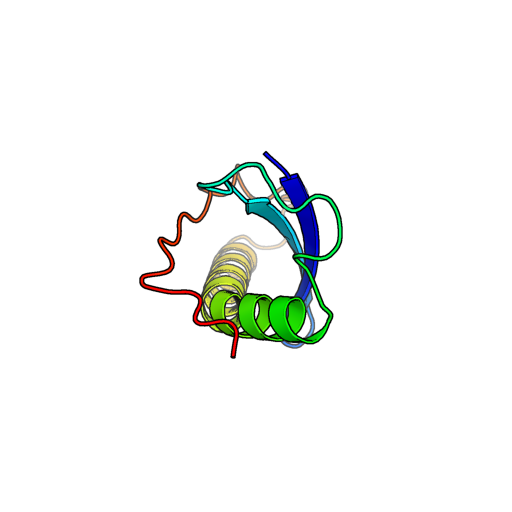 . ILE A 1 86 ? -12.720 2.238 13.660 1.00 30.30 86 ILE A CA 1
ATOM 688 C C . ILE A 1 86 ? -14.190 2.029 14.012 1.00 30.30 86 ILE A C 1
ATOM 690 O O . ILE A 1 86 ? -14.677 2.598 14.989 1.00 30.30 86 ILE A O 1
ATOM 694 N N . LYS A 1 87 ? -14.909 1.300 13.161 1.00 30.70 87 LYS A N 1
ATOM 695 C CA . LYS A 1 87 ? -16.202 0.717 13.518 1.00 30.70 87 LYS A CA 1
ATOM 696 C C . LYS A 1 87 ? -15.999 -0.704 14.007 1.00 30.70 87 LYS A C 1
ATOM 698 O O . LYS A 1 87 ? -15.164 -1.411 13.398 1.00 30.70 87 LYS A O 1
#

Radius of gyration: 15.7 Å; Cα contacts (8 Å, |Δi|>4): 47; chains: 1; bounding box: 40×23×45 Å

Secondary structure (DSSP, 8-state):
-EEEEEEEEETTEEEEEEEEE--SSTT--S-SS-HHHHHHHHHHHHHHHHHHHHHHHHHHHHSTT---SS---PPPPP---S-----

Mean predicted aligned error: 10.95 Å

Nearest PDB structures (foldseek):
  8yka-assembly1_2  TM=2.676E-01  e=9.512E+00  Homo sapiens
  6z1p-assembly1_BQ  TM=2.756E-01  e=8.304E+00  Tetrahymena thermophila SB210